Protein AF-A0A6P2EEW6-F1 (afdb_monomer_lite)

pLDDT: mean 90.77, std 8.84, range [48.44, 98.44]

Radius of gyration: 17.53 Å; chains: 1; bounding box: 43×31×54 Å

Secondary structure (DSSP, 8-state):
--HHHHHHHHHHHHHHHHHHHHHHHHHHHH--HHHHHHHHHH--EEEEEEEETTEEEEEEEE-SS--GGGGTT-S-SSS-HHHHHHHHHHHTTPPPPPSSTHHHHHHHHH-HHHHHHHHHHHHHHHHHTHHHHHHHHHHHHHHH--

Structure (mmCIF, N/CA/C/O backbone):
data_AF-A0A6P2EEW6-F1
#
_entry.id   AF-A0A6P2EEW6-F1
#
loop_
_atom_site.group_PDB
_atom_site.id
_atom_site.type_symbol
_atom_site.label_atom_id
_atom_site.label_alt_id
_atom_site.label_comp_id
_atom_site.label_asym_id
_atom_site.label_entity_id
_atom_site.label_seq_id
_atom_site.pdbx_PDB_ins_code
_atom_site.Cartn_x
_atom_site.Cartn_y
_atom_site.Cartn_z
_atom_site.occupancy
_atom_site.B_iso_or_equiv
_atom_site.auth_seq_id
_atom_site.auth_comp_id
_atom_site.auth_asym_id
_atom_site.auth_atom_id
_atom_site.pdbx_PDB_model_num
ATOM 1 N N . MET A 1 1 ? -20.510 6.697 30.911 1.00 60.53 1 MET A N 1
ATOM 2 C CA . MET A 1 1 ? -19.289 5.889 30.694 1.00 60.53 1 MET A CA 1
ATOM 3 C C . MET A 1 1 ? -18.262 6.305 31.739 1.00 60.53 1 MET A C 1
ATOM 5 O O . MET A 1 1 ? -18.143 7.503 31.959 1.00 60.53 1 MET A O 1
ATOM 9 N N . SER A 1 2 ? -17.622 5.372 32.451 1.00 80.69 2 SER A N 1
ATOM 10 C CA . SER A 1 2 ? -16.640 5.707 33.499 1.00 80.69 2 SER A CA 1
ATOM 11 C C . SER A 1 2 ? -15.273 6.078 32.902 1.00 80.69 2 SER A C 1
ATOM 13 O O . SER A 1 2 ? -14.972 5.712 31.766 1.00 80.69 2 SER A O 1
ATOM 15 N N . ASP A 1 3 ? -14.438 6.777 33.675 1.00 81.31 3 ASP A N 1
ATOM 16 C CA . ASP A 1 3 ? -13.064 7.151 33.291 1.00 81.31 3 ASP A CA 1
ATOM 17 C C . ASP A 1 3 ? -12.190 5.918 32.962 1.00 81.31 3 ASP A C 1
ATOM 19 O O . ASP A 1 3 ? -11.424 5.918 31.999 1.00 81.31 3 ASP A O 1
ATOM 23 N N . ASP A 1 4 ? -12.387 4.808 33.680 1.00 79.00 4 ASP A N 1
ATOM 24 C CA . ASP A 1 4 ? -11.688 3.540 33.422 1.00 79.00 4 ASP A CA 1
ATOM 25 C C . ASP A 1 4 ? -12.096 2.883 32.095 1.00 79.00 4 ASP A C 1
ATOM 27 O O . ASP A 1 4 ? -11.251 2.325 31.391 1.00 79.00 4 ASP A O 1
ATOM 31 N N . ALA A 1 5 ? -13.374 2.979 31.713 1.00 75.25 5 ALA A N 1
ATOM 32 C CA . ALA A 1 5 ? -13.855 2.454 30.435 1.00 75.25 5 ALA A CA 1
ATOM 33 C C . ALA A 1 5 ? -13.280 3.250 29.250 1.00 75.25 5 ALA A C 1
ATOM 35 O O . ALA A 1 5 ? -12.836 2.664 28.263 1.00 75.25 5 ALA A O 1
ATOM 36 N N . LEU A 1 6 ? -13.212 4.580 29.383 1.00 72.38 6 LEU A N 1
ATOM 37 C CA . LEU A 1 6 ? -12.581 5.472 28.405 1.00 72.38 6 LEU A CA 1
ATOM 38 C C . LEU A 1 6 ? -11.086 5.171 28.234 1.00 72.38 6 LEU A C 1
ATOM 40 O O . LEU A 1 6 ? -10.587 5.086 27.110 1.00 72.38 6 LEU A O 1
ATOM 44 N N . LYS A 1 7 ? -10.367 4.976 29.344 1.00 74.75 7 LYS A N 1
ATOM 45 C CA . LYS A 1 7 ? -8.937 4.640 29.332 1.00 74.75 7 LYS A CA 1
ATOM 46 C C . LYS A 1 7 ? -8.663 3.294 28.669 1.00 74.75 7 LYS A C 1
ATOM 48 O O . LYS A 1 7 ? -7.745 3.219 27.853 1.00 74.75 7 LYS A O 1
ATOM 53 N N . ARG A 1 8 ? -9.456 2.262 28.984 1.00 78.81 8 ARG A N 1
ATOM 54 C CA . ARG A 1 8 ? -9.329 0.930 28.372 1.00 78.81 8 ARG A CA 1
ATOM 55 C C . ARG A 1 8 ? -9.560 0.994 26.863 1.00 78.81 8 ARG A C 1
ATOM 57 O O . ARG A 1 8 ? -8.689 0.580 26.111 1.00 78.81 8 ARG A O 1
ATOM 64 N N . MET A 1 9 ? -10.644 1.631 26.425 1.00 76.81 9 MET A N 1
ATOM 65 C CA . MET A 1 9 ? -10.951 1.782 24.999 1.00 76.81 9 MET A CA 1
ATOM 66 C C . MET A 1 9 ? -9.845 2.530 24.236 1.00 76.81 9 MET A C 1
ATOM 68 O O . MET A 1 9 ? -9.459 2.131 23.139 1.00 76.81 9 MET A O 1
ATOM 72 N N . ARG A 1 10 ? -9.277 3.592 24.827 1.00 76.75 10 ARG A N 1
ATOM 73 C CA . ARG A 1 10 ? -8.144 4.315 24.229 1.00 76.75 10 ARG A CA 1
ATOM 74 C C . ARG A 1 10 ? -6.891 3.442 24.123 1.00 76.75 10 ARG A C 1
ATOM 76 O O . ARG A 1 10 ? -6.185 3.516 23.122 1.00 76.75 10 ARG A O 1
ATOM 83 N N . PHE A 1 11 ? -6.604 2.643 25.148 1.00 77.94 11 PHE A N 1
ATOM 84 C CA . PHE A 1 11 ? -5.467 1.723 25.145 1.00 77.94 11 PHE A CA 1
ATOM 85 C C . PHE A 1 11 ? -5.625 0.641 24.068 1.00 77.94 11 PHE A C 1
ATOM 87 O O . PHE A 1 11 ? -4.687 0.379 23.316 1.00 77.94 11 PHE A O 1
ATOM 94 N N . ASP A 1 12 ? -6.828 0.088 23.924 1.00 86.19 12 ASP A N 1
ATOM 95 C CA . ASP A 1 12 ? -7.140 -0.910 22.901 1.00 86.19 12 ASP A CA 1
ATOM 96 C C . ASP A 1 12 ? -7.008 -0.324 21.489 1.00 86.19 12 ASP A C 1
ATOM 98 O O . ASP A 1 12 ? -6.375 -0.935 20.627 1.00 86.19 12 ASP A O 1
ATOM 102 N N . LYS A 1 13 ? -7.484 0.911 21.272 1.00 91.31 13 LYS A N 1
ATOM 103 C CA . LYS A 1 13 ? -7.318 1.631 20.000 1.00 91.31 13 LYS A CA 1
ATOM 104 C C . LYS A 1 13 ? -5.848 1.755 19.589 1.00 91.31 13 LYS A C 1
ATOM 106 O O . LYS A 1 13 ? -5.492 1.383 18.472 1.00 91.31 13 LYS A O 1
ATOM 111 N N . VAL A 1 14 ? -4.998 2.262 20.485 1.00 91.69 14 VAL A N 1
ATOM 112 C CA . VAL A 1 14 ? -3.561 2.455 20.208 1.00 91.69 14 VAL A CA 1
ATOM 113 C C . VAL A 1 14 ? -2.882 1.114 19.917 1.00 91.69 14 VAL A C 1
ATOM 115 O O . VAL A 1 14 ? -2.072 1.012 18.996 1.00 91.69 14 VAL A O 1
ATOM 118 N N . ASN A 1 15 ? -3.253 0.058 20.644 1.00 93.69 15 ASN A N 1
ATOM 119 C CA . ASN A 1 15 ? -2.703 -1.275 20.418 1.00 93.69 15 ASN A CA 1
ATOM 120 C C . ASN A 1 15 ? -3.095 -1.855 19.054 1.00 93.69 15 ASN A C 1
ATOM 122 O O . ASN A 1 15 ? -2.236 -2.421 18.375 1.00 93.69 15 ASN A O 1
ATOM 126 N N . ILE A 1 16 ? -4.360 -1.724 18.643 1.00 95.12 16 ILE A N 1
ATOM 127 C CA . ILE A 1 16 ? -4.833 -2.205 17.336 1.00 95.12 16 ILE A CA 1
ATOM 128 C C . ILE A 1 16 ? -4.167 -1.405 16.211 1.00 95.12 16 ILE A C 1
ATOM 130 O O . ILE A 1 16 ? -3.679 -2.004 15.254 1.00 95.12 16 ILE A O 1
ATOM 134 N N . ALA A 1 17 ? -4.058 -0.080 16.346 1.00 96.75 17 ALA A N 1
ATOM 135 C CA . ALA A 1 17 ? -3.390 0.761 15.353 1.00 96.75 17 ALA A CA 1
ATOM 136 C C . ALA A 1 17 ? -1.915 0.363 15.186 1.00 96.75 17 ALA A C 1
ATOM 138 O O . ALA A 1 17 ? -1.460 0.104 14.074 1.00 96.75 17 ALA A O 1
ATOM 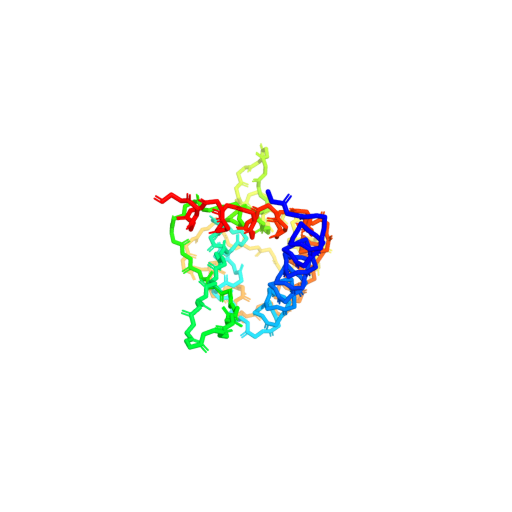139 N N . ALA A 1 18 ? -1.189 0.185 16.295 1.00 96.88 18 ALA A N 1
ATOM 140 C CA . ALA A 1 18 ? 0.196 -0.277 16.266 1.00 96.88 18 ALA A CA 1
ATOM 141 C C . ALA A 1 18 ? 0.342 -1.688 15.665 1.00 96.88 18 ALA A C 1
ATOM 143 O O . ALA A 1 18 ? 1.360 -1.998 15.047 1.00 96.88 18 ALA A O 1
ATOM 144 N N . GLN A 1 19 ? -0.652 -2.567 15.843 1.00 96.81 19 GLN A N 1
ATOM 145 C CA . GLN A 1 19 ? -0.669 -3.854 15.149 1.00 96.81 19 GLN A CA 1
ATOM 146 C C . GLN A 1 19 ? -0.847 -3.677 13.642 1.00 96.81 19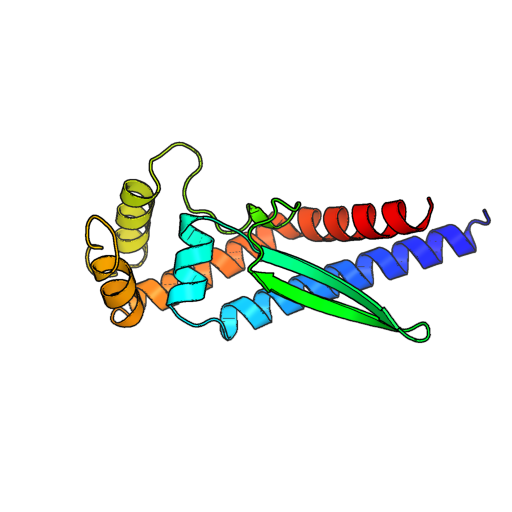 GLN A C 1
ATOM 148 O O . GLN A 1 19 ? -0.100 -4.304 12.898 1.00 96.81 19 GLN A O 1
ATOM 153 N N . LEU A 1 20 ? -1.776 -2.832 13.190 1.00 97.62 20 LEU A N 1
ATOM 154 C CA . LEU A 1 20 ? -1.999 -2.595 11.761 1.00 97.62 20 LEU A CA 1
ATOM 155 C C . LEU A 1 20 ? -0.766 -2.010 11.069 1.00 97.62 20 LEU A C 1
ATOM 157 O O . LEU A 1 20 ? -0.428 -2.482 9.988 1.00 97.62 20 LEU A O 1
ATOM 161 N N . VAL A 1 21 ? -0.049 -1.084 11.714 1.00 98.06 21 VAL A N 1
ATOM 162 C CA . VAL A 1 21 ? 1.244 -0.573 11.216 1.00 98.06 21 VAL A CA 1
ATOM 163 C C . VAL A 1 21 ? 2.224 -1.730 10.994 1.00 98.06 21 VAL A C 1
ATOM 165 O O . VAL A 1 21 ? 2.727 -1.920 9.890 1.00 98.06 21 VAL A O 1
ATOM 168 N N . ARG A 1 22 ? 2.400 -2.607 11.996 1.00 98.00 22 ARG A N 1
ATOM 169 C CA . ARG A 1 22 ? 3.261 -3.796 11.852 1.00 98.00 22 ARG A CA 1
ATOM 170 C C . ARG A 1 22 ? 2.789 -4.740 10.746 1.00 98.00 22 ARG A C 1
ATOM 172 O O . ARG A 1 22 ? 3.617 -5.322 10.050 1.00 98.00 22 ARG A O 1
ATOM 179 N N . ARG A 1 23 ? 1.473 -4.911 10.574 1.00 97.75 23 ARG A N 1
ATOM 180 C CA . ARG A 1 23 ? 0.919 -5.727 9.483 1.00 97.75 23 ARG A CA 1
ATOM 181 C C . ARG A 1 23 ? 1.179 -5.103 8.117 1.00 97.75 23 ARG A C 1
ATOM 183 O O . ARG A 1 23 ? 1.428 -5.855 7.180 1.00 97.75 23 ARG A O 1
ATOM 190 N N . ALA A 1 24 ? 1.160 -3.777 8.004 1.00 97.94 24 ALA A N 1
ATOM 191 C CA . ALA A 1 24 ? 1.506 -3.078 6.772 1.00 97.94 24 ALA A CA 1
ATOM 192 C C . ALA A 1 24 ? 2.983 -3.289 6.430 1.00 97.94 24 ALA A C 1
ATOM 194 O O . ALA A 1 24 ? 3.284 -3.717 5.320 1.00 97.94 24 ALA A O 1
ATOM 195 N N . ASP A 1 25 ? 3.890 -3.142 7.397 1.00 98.06 25 ASP A N 1
ATOM 196 C CA . ASP A 1 25 ? 5.314 -3.429 7.188 1.00 98.06 25 ASP A CA 1
ATOM 197 C C . ASP A 1 25 ? 5.578 -4.889 6.801 1.00 98.06 25 ASP A C 1
ATOM 199 O O . ASP A 1 25 ? 6.391 -5.190 5.922 1.00 98.06 25 ASP A O 1
ATOM 203 N N . GLU A 1 26 ? 4.904 -5.833 7.459 1.00 98.00 26 GLU A N 1
ATOM 204 C CA . GLU A 1 26 ? 4.993 -7.253 7.117 1.00 98.00 26 GLU A CA 1
ATOM 205 C C . GLU A 1 26 ? 4.472 -7.538 5.708 1.00 98.00 26 GLU A C 1
ATOM 207 O O . GLU A 1 26 ? 5.096 -8.315 4.979 1.00 98.00 26 GLU A O 1
ATOM 212 N N . TRP A 1 27 ? 3.362 -6.904 5.326 1.00 97.81 27 TRP A N 1
ATOM 213 C CA . TRP A 1 27 ? 2.809 -6.985 3.981 1.00 97.81 27 TRP A CA 1
ATOM 214 C C . TRP A 1 27 ? 3.809 -6.434 2.962 1.00 97.81 27 TRP A C 1
ATOM 216 O O . TRP A 1 27 ? 4.174 -7.156 2.039 1.00 97.81 27 TRP A O 1
ATOM 226 N N . ILE A 1 28 ? 4.360 -5.234 3.182 1.00 98.31 28 ILE A N 1
ATOM 227 C CA . ILE A 1 28 ? 5.352 -4.608 2.293 1.00 98.31 28 ILE A CA 1
ATOM 228 C C . ILE A 1 28 ? 6.583 -5.492 2.143 1.00 98.31 28 ILE A C 1
ATOM 230 O O . ILE A 1 28 ? 7.137 -5.569 1.054 1.00 98.31 28 ILE A O 1
ATOM 234 N N . ARG A 1 29 ? 7.019 -6.203 3.188 1.00 97.75 29 ARG A N 1
ATOM 235 C CA . ARG A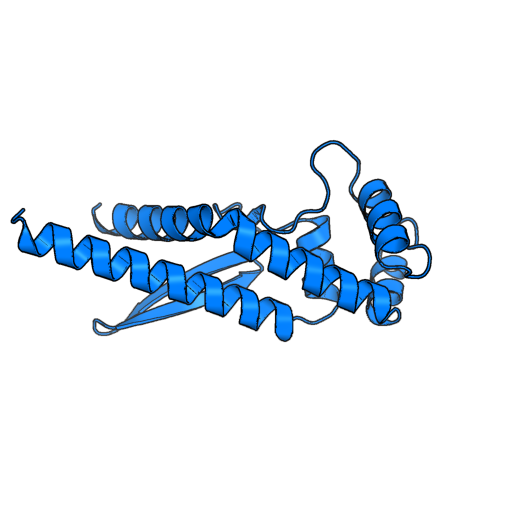 1 29 ? 8.173 -7.112 3.106 1.00 97.75 29 ARG A CA 1
ATOM 236 C C . ARG A 1 29 ? 7.901 -8.355 2.257 1.00 97.75 29 ARG A C 1
ATOM 238 O O . ARG A 1 29 ? 8.825 -8.876 1.639 1.00 97.75 29 ARG A O 1
ATOM 245 N N . ARG A 1 30 ? 6.662 -8.852 2.267 1.00 97.38 30 ARG A N 1
ATOM 246 C CA . ARG A 1 30 ? 6.265 -10.130 1.650 1.00 97.38 30 ARG A CA 1
ATOM 247 C C . ARG A 1 30 ? 5.536 -9.979 0.320 1.00 97.38 30 ARG A C 1
ATOM 249 O O . ARG A 1 30 ? 5.382 -10.973 -0.374 1.00 97.38 30 ARG A O 1
ATOM 256 N N . ALA A 1 31 ? 5.077 -8.777 -0.016 1.00 97.50 31 ALA A N 1
ATOM 257 C CA . ALA A 1 31 ? 4.300 -8.526 -1.217 1.00 97.50 31 ALA A CA 1
ATOM 258 C C . ALA A 1 31 ? 5.090 -8.895 -2.476 1.00 97.50 31 ALA A C 1
ATOM 260 O O . ALA A 1 31 ? 6.279 -8.566 -2.597 1.00 97.50 31 ALA A O 1
ATOM 261 N N . GLU A 1 32 ? 4.400 -9.544 -3.407 1.00 97.12 32 GLU A N 1
ATOM 262 C CA . GLU A 1 32 ? 4.905 -9.824 -4.745 1.00 97.12 32 GLU A CA 1
ATOM 263 C C . GLU A 1 32 ? 5.078 -8.517 -5.546 1.00 97.12 32 GLU A C 1
ATOM 265 O O . GLU A 1 32 ? 4.469 -7.490 -5.212 1.00 97.12 32 GLU A O 1
ATOM 270 N N . PRO A 1 33 ? 5.929 -8.503 -6.588 1.00 97.25 33 PRO A N 1
ATOM 271 C CA . PRO A 1 33 ? 6.224 -7.282 -7.334 1.00 97.25 33 PRO A CA 1
ATOM 272 C C . PRO A 1 33 ? 4.986 -6.610 -7.950 1.00 97.25 33 PRO A C 1
ATOM 274 O O . PRO A 1 33 ? 4.886 -5.385 -7.949 1.00 97.25 33 PRO A O 1
ATOM 277 N N . ASP A 1 34 ? 4.027 -7.388 -8.447 1.00 95.25 34 ASP A N 1
ATOM 278 C CA . ASP A 1 34 ? 2.775 -6.877 -9.011 1.00 95.25 34 ASP A CA 1
ATOM 279 C C . ASP A 1 34 ? 1.915 -6.170 -7.952 1.00 95.25 34 ASP A C 1
ATOM 281 O O . ASP A 1 34 ? 1.375 -5.094 -8.209 1.00 95.25 34 ASP A O 1
ATOM 285 N N . ALA A 1 35 ? 1.850 -6.721 -6.739 1.00 96.31 35 ALA A N 1
ATOM 286 C CA . ALA A 1 35 ? 1.124 -6.136 -5.620 1.00 96.31 35 ALA A CA 1
ATOM 287 C C . ALA A 1 35 ? 1.744 -4.807 -5.156 1.00 96.31 35 ALA A C 1
ATOM 289 O O . ALA A 1 35 ? 1.020 -3.834 -4.940 1.00 96.31 35 ALA A O 1
ATOM 290 N N . LEU A 1 36 ? 3.076 -4.734 -5.056 1.00 97.00 36 LEU A N 1
ATOM 291 C CA . LEU A 1 36 ? 3.785 -3.484 -4.752 1.00 97.00 36 LEU A CA 1
ATOM 292 C C . LEU A 1 36 ? 3.515 -2.411 -5.811 1.00 97.00 36 LEU A C 1
ATOM 294 O O . LEU A 1 36 ? 3.159 -1.279 -5.482 1.00 97.00 36 LEU A O 1
ATOM 298 N N . LEU A 1 37 ? 3.664 -2.778 -7.087 1.00 95.38 37 LEU A N 1
ATOM 299 C CA . LEU A 1 37 ? 3.434 -1.864 -8.198 1.00 95.38 37 LEU A CA 1
ATOM 300 C C . LEU A 1 37 ? 1.973 -1.399 -8.232 1.00 95.38 37 LEU A C 1
ATOM 302 O O . LEU A 1 37 ? 1.715 -0.219 -8.457 1.00 95.38 37 LEU A O 1
ATOM 306 N N . ARG A 1 38 ? 1.011 -2.289 -7.957 1.00 93.75 38 ARG A N 1
ATOM 307 C CA . ARG A 1 38 ? -0.409 -1.931 -7.854 1.00 93.75 38 ARG A CA 1
ATOM 308 C C . ARG A 1 38 ? -0.648 -0.866 -6.788 1.00 93.75 38 ARG A C 1
ATOM 310 O O . ARG A 1 38 ? -1.314 0.118 -7.096 1.00 93.75 38 ARG A O 1
ATOM 317 N N . VAL A 1 39 ? -0.099 -1.027 -5.583 1.00 94.88 39 VAL A N 1
ATOM 318 C CA . VAL A 1 39 ? -0.246 -0.021 -4.514 1.00 94.88 39 VAL A CA 1
ATOM 319 C C . VAL A 1 39 ? 0.325 1.320 -4.955 1.00 94.88 39 VAL A C 1
ATOM 321 O O . VAL A 1 39 ? -0.345 2.340 -4.831 1.00 94.88 39 VAL A O 1
ATOM 324 N N . MET A 1 40 ? 1.504 1.324 -5.574 1.00 94.12 40 MET A N 1
ATOM 325 C CA . MET A 1 40 ? 2.094 2.567 -6.064 1.00 94.12 40 MET A CA 1
ATOM 326 C C . MET A 1 40 ? 1.241 3.275 -7.115 1.00 94.12 40 MET A C 1
ATOM 328 O O . MET A 1 40 ? 1.112 4.499 -7.099 1.00 94.12 40 MET A O 1
ATOM 332 N N . MET A 1 41 ? 0.649 2.509 -8.030 1.00 91.56 41 MET A N 1
ATOM 333 C CA . MET A 1 41 ? -0.059 3.064 -9.182 1.00 91.56 41 MET A CA 1
ATOM 334 C C . MET A 1 41 ? -1.538 3.339 -8.922 1.00 91.56 41 MET A C 1
ATOM 336 O O . MET A 1 41 ? -2.112 4.191 -9.593 1.00 91.56 41 MET A O 1
ATOM 340 N N . ALA A 1 42 ? -2.168 2.646 -7.981 1.00 89.94 42 ALA A N 1
ATOM 341 C CA . ALA A 1 42 ? -3.613 2.719 -7.766 1.00 89.94 42 ALA A CA 1
ATOM 342 C C . ALA A 1 42 ? -4.023 2.755 -6.287 1.00 89.94 42 ALA A C 1
ATOM 344 O O . ALA A 1 42 ? -5.201 2.963 -5.998 1.00 89.94 42 ALA A O 1
ATOM 345 N N . GLY A 1 43 ? -3.082 2.559 -5.364 1.00 91.38 43 GLY A N 1
ATOM 346 C CA . GLY A 1 43 ? -3.369 2.416 -3.946 1.00 91.38 43 GLY A CA 1
ATOM 347 C C . GLY A 1 43 ? -4.072 1.097 -3.632 1.00 91.38 43 GLY A C 1
ATOM 348 O O . GLY A 1 43 ? -3.879 0.079 -4.304 1.00 91.38 43 GLY A O 1
ATOM 349 N N . GLY A 1 44 ? -4.915 1.126 -2.603 1.00 92.25 44 GLY A N 1
ATOM 350 C CA . GLY A 1 44 ? -5.796 0.011 -2.244 1.00 92.25 44 GLY A CA 1
ATOM 351 C C . GLY A 1 44 ? -5.352 -0.812 -1.039 1.00 92.25 44 GLY A C 1
ATOM 352 O O . GLY A 1 44 ? -5.921 -1.875 -0.808 1.00 92.25 44 GLY A O 1
ATOM 353 N N . LEU A 1 45 ? -4.381 -0.342 -0.247 1.00 94.88 45 LEU A N 1
ATOM 354 C CA . LEU A 1 45 ? -4.146 -0.926 1.075 1.00 94.88 45 LEU A CA 1
ATOM 355 C C . LEU A 1 45 ? -5.411 -0.783 1.930 1.00 94.88 45 LEU A C 1
ATOM 357 O O . LEU A 1 45 ? -5.979 0.304 2.052 1.00 94.88 45 LEU A O 1
ATOM 361 N N . SER A 1 46 ? -5.849 -1.886 2.526 1.00 94.75 46 SER A N 1
ATOM 362 C CA . SER A 1 46 ? -7.038 -1.938 3.371 1.00 94.75 46 SER A CA 1
ATOM 363 C C . SER A 1 46 ? -6.744 -2.674 4.668 1.00 94.75 46 SER A C 1
ATOM 365 O O . SER A 1 46 ? -6.097 -3.723 4.667 1.00 94.75 46 SER A O 1
ATOM 367 N N . ALA A 1 47 ? -7.241 -2.132 5.779 1.00 94.50 47 ALA A N 1
ATOM 368 C CA . ALA A 1 47 ? -7.193 -2.810 7.064 1.00 94.50 47 ALA A CA 1
ATOM 369 C C . ALA A 1 47 ? -8.228 -3.931 7.115 1.00 94.50 47 ALA A C 1
ATOM 371 O O . ALA A 1 47 ? -9.379 -3.757 6.720 1.00 94.50 47 ALA A O 1
ATOM 372 N N . VAL A 1 48 ? -7.819 -5.057 7.686 1.00 93.19 48 VAL A N 1
ATOM 373 C CA . VAL A 1 48 ? -8.712 -6.132 8.110 1.00 93.19 48 VAL A CA 1
ATOM 374 C C . VAL A 1 48 ? -8.695 -6.142 9.631 1.00 93.19 48 VAL A C 1
ATOM 376 O O . VAL A 1 48 ? -7.648 -6.389 10.230 1.00 93.19 48 VAL A O 1
ATOM 379 N N . ILE A 1 49 ? -9.836 -5.851 10.256 1.00 92.88 49 ILE A N 1
ATOM 380 C CA . ILE A 1 49 ? -10.007 -5.886 11.713 1.00 92.88 49 ILE A CA 1
ATOM 381 C C . ILE A 1 49 ? -11.197 -6.793 12.017 1.00 92.88 49 ILE A C 1
ATOM 383 O O . ILE A 1 49 ? -12.343 -6.444 11.737 1.00 92.88 49 ILE A O 1
ATOM 387 N N . LEU A 1 50 ? -10.915 -7.972 12.567 1.00 90.25 50 LEU A N 1
ATOM 388 C CA . LEU A 1 50 ? -11.915 -8.984 12.904 1.00 90.25 50 LEU A CA 1
ATOM 389 C C . LEU A 1 50 ? -11.938 -9.184 14.413 1.00 90.25 50 LEU A C 1
ATOM 391 O O . LEU A 1 50 ? -10.881 -9.307 15.025 1.00 90.25 50 LEU A O 1
ATOM 395 N N . GLU A 1 51 ? -13.126 -9.241 15.007 1.00 88.12 51 GLU A N 1
ATOM 396 C CA . GLU A 1 51 ? -13.295 -9.685 16.389 1.00 88.12 51 GLU A CA 1
ATOM 397 C C . GLU A 1 51 ? -13.984 -11.044 16.407 1.00 88.12 51 GLU A C 1
ATOM 399 O O . GLU A 1 51 ? -15.102 -11.186 15.918 1.00 88.12 51 GLU A O 1
ATOM 404 N N . GLU A 1 52 ? -13.304 -12.033 16.976 1.00 85.12 52 GLU A N 1
ATOM 405 C CA . GLU A 1 52 ? -13.781 -13.408 17.116 1.00 85.12 52 GLU A CA 1
ATOM 406 C C . GLU A 1 52 ? -13.537 -13.835 18.568 1.00 85.12 52 GLU A C 1
ATOM 408 O O . GLU A 1 52 ? -12.423 -13.701 19.073 1.00 85.12 52 GLU A O 1
ATOM 413 N N . ASP A 1 53 ? -14.579 -14.295 19.266 1.00 82.50 53 ASP A N 1
ATOM 414 C CA . ASP A 1 53 ? -14.502 -14.785 20.653 1.00 82.50 53 ASP A CA 1
ATOM 415 C C . ASP A 1 53 ? -13.820 -13.820 21.649 1.00 82.50 53 ASP A C 1
ATOM 417 O O . ASP A 1 53 ? -13.115 -14.231 22.570 1.00 82.50 53 ASP A O 1
ATOM 421 N N . GLY A 1 54 ? -14.016 -12.508 21.470 1.00 80.62 54 GLY A N 1
ATOM 422 C CA . GLY A 1 54 ? -13.403 -11.474 22.315 1.00 80.62 54 GLY A CA 1
ATOM 423 C C . GLY A 1 54 ? -11.926 -11.197 22.010 1.00 80.62 54 GLY A C 1
ATOM 424 O O . GLY A 1 54 ? -11.269 -10.463 22.751 1.00 80.62 54 GLY A O 1
ATOM 425 N N . HIS A 1 55 ? -11.397 -11.749 20.916 1.00 84.12 55 HIS A N 1
ATOM 426 C CA . HIS A 1 55 ? -10.053 -11.489 20.421 1.00 84.12 55 HIS A CA 1
ATOM 427 C C . HIS A 1 55 ? -10.092 -10.685 19.122 1.00 84.12 55 HIS A C 1
ATOM 429 O O . HIS A 1 55 ? -10.802 -11.032 18.182 1.00 84.12 55 HIS A O 1
ATOM 435 N N . VAL A 1 56 ? -9.268 -9.636 19.044 1.00 89.56 56 VAL A N 1
ATOM 436 C CA . VAL A 1 56 ? -9.118 -8.827 17.828 1.00 89.56 56 VAL A CA 1
ATOM 437 C C . VAL A 1 56 ? -7.953 -9.348 16.990 1.00 89.56 56 VAL A C 1
ATOM 439 O O . VAL A 1 56 ? -6.819 -9.452 17.465 1.00 89.56 56 VAL A O 1
ATOM 442 N N . ARG A 1 57 ? -8.225 -9.643 15.719 1.00 91.81 57 ARG A N 1
ATOM 443 C CA . ARG A 1 57 ? -7.247 -10.018 14.697 1.00 91.81 57 ARG A CA 1
ATOM 444 C C . ARG A 1 57 ? -7.103 -8.888 13.688 1.00 91.81 57 ARG A C 1
ATOM 446 O O . ARG A 1 57 ? -8.088 -8.311 13.240 1.00 91.81 57 ARG A O 1
ATOM 453 N N . THR A 1 58 ? -5.858 -8.608 13.322 1.00 95.38 58 THR A N 1
ATOM 454 C CA . THR A 1 58 ? -5.482 -7.523 12.412 1.00 95.38 58 THR A CA 1
ATOM 455 C C . THR A 1 58 ? -4.758 -8.059 11.182 1.00 95.38 58 THR A C 1
ATOM 457 O O . THR A 1 58 ? -3.972 -9.008 11.276 1.00 95.38 58 THR A O 1
ATOM 460 N N . GLY A 1 5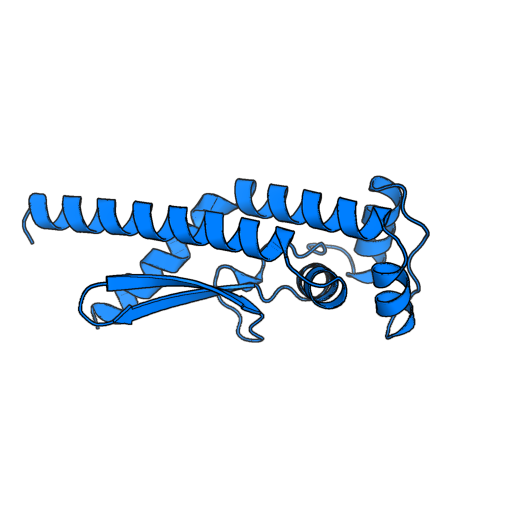9 ? -4.996 -7.431 10.035 1.00 94.75 59 GLY A N 1
ATOM 461 C CA . GLY A 1 59 ? -4.355 -7.747 8.764 1.00 94.75 59 GLY A CA 1
ATOM 462 C C . GLY A 1 59 ? -4.356 -6.559 7.807 1.00 94.75 59 GLY A C 1
ATOM 463 O O . GLY A 1 59 ? -5.011 -5.549 8.063 1.00 94.75 59 GLY A O 1
ATOM 464 N N . ILE A 1 60 ? -3.611 -6.706 6.713 1.00 95.69 60 ILE A N 1
ATOM 465 C CA . ILE A 1 60 ? -3.601 -5.784 5.577 1.00 95.69 60 ILE A CA 1
ATOM 466 C C . ILE A 1 60 ? -3.830 -6.598 4.310 1.00 95.69 60 ILE A C 1
ATOM 468 O O . ILE A 1 60 ? -3.176 -7.622 4.097 1.00 95.69 60 ILE A O 1
ATOM 472 N N . GLU A 1 61 ? -4.755 -6.133 3.482 1.00 93.75 61 GLU A N 1
ATOM 473 C CA . GLU A 1 61 ? -5.065 -6.714 2.180 1.00 93.75 61 GLU A CA 1
ATOM 474 C C . GLU A 1 61 ? -5.128 -5.634 1.099 1.00 93.75 61 GLU A C 1
ATOM 476 O O . GLU A 1 61 ? -5.125 -4.436 1.396 1.00 93.75 61 GLU A O 1
ATOM 481 N N . LEU A 1 62 ? -5.192 -6.068 -0.161 1.00 93.25 62 LEU A N 1
ATOM 482 C CA . LEU A 1 62 ? -5.511 -5.181 -1.272 1.00 93.25 62 LEU A CA 1
ATOM 483 C C . LEU A 1 62 ? -7.007 -5.236 -1.550 1.00 93.25 62 LEU A C 1
ATOM 485 O O . LEU A 1 62 ? -7.536 -6.294 -1.886 1.00 93.25 62 LEU A O 1
ATOM 489 N N . ASN A 1 63 ? -7.664 -4.088 -1.453 1.00 85.62 63 ASN A N 1
ATOM 490 C CA . ASN A 1 63 ? -9.077 -3.933 -1.756 1.00 85.62 63 ASN A CA 1
ATOM 491 C C . ASN A 1 63 ? -9.273 -2.785 -2.757 1.00 85.62 63 ASN A C 1
ATOM 493 O O . ASN A 1 63 ? -8.547 -1.793 -2.754 1.00 85.62 63 ASN A O 1
ATOM 497 N N . GLU A 1 64 ? -10.260 -2.929 -3.638 1.00 71.94 64 GLU A N 1
ATOM 498 C CA . GLU A 1 64 ? -10.648 -1.894 -4.605 1.00 71.94 64 GLU A CA 1
ATOM 499 C C . GLU A 1 64 ? -11.519 -0.800 -3.968 1.00 71.94 64 GLU A C 1
ATOM 501 O O . GLU A 1 64 ? -11.701 0.274 -4.546 1.00 71.94 64 GLU A O 1
ATOM 506 N N . CYS A 1 65 ? -12.030 -1.043 -2.757 1.00 66.81 65 CYS A N 1
ATOM 507 C CA . CYS A 1 65 ? -12.787 -0.066 -1.988 1.00 66.81 65 CYS A CA 1
ATOM 508 C C . CYS A 1 65 ? -11.875 1.010 -1.376 1.00 66.81 65 CYS A C 1
ATOM 510 O O . CYS A 1 65 ? -10.841 0.725 -0.771 1.00 66.81 65 CYS A O 1
ATOM 512 N N . ARG A 1 66 ? -12.298 2.275 -1.487 1.00 69.81 66 ARG A N 1
ATOM 513 C CA . ARG A 1 66 ? -11.569 3.440 -0.965 1.00 69.81 66 ARG A CA 1
ATOM 514 C C . ARG A 1 66 ? -11.767 3.589 0.547 1.00 69.81 66 ARG A C 1
ATOM 516 O O . ARG A 1 66 ? -12.646 4.326 0.978 1.00 69.81 66 ARG A O 1
ATOM 523 N N . GLY A 1 67 ? -10.959 2.887 1.340 1.00 83.12 67 GLY A N 1
ATOM 524 C CA . GLY A 1 67 ? -10.827 3.116 2.787 1.00 83.12 67 GLY A CA 1
ATOM 525 C C . GLY A 1 67 ? -9.759 4.164 3.128 1.00 83.12 67 GLY A C 1
ATOM 526 O O . GLY A 1 67 ? -8.997 4.576 2.252 1.00 83.12 67 GLY A O 1
ATOM 527 N N . ILE A 1 68 ? -9.651 4.562 4.402 1.00 91.56 68 ILE A N 1
ATOM 528 C CA . ILE A 1 68 ? -8.649 5.543 4.877 1.00 91.56 68 ILE A CA 1
ATOM 529 C C . ILE A 1 68 ? -7.219 5.189 4.431 1.00 91.56 68 ILE A C 1
ATOM 531 O O . ILE A 1 68 ? -6.479 6.063 3.985 1.00 91.56 68 ILE A O 1
ATOM 535 N N . LEU A 1 69 ? -6.842 3.909 4.499 1.00 94.12 69 LEU A N 1
ATOM 536 C CA . LEU A 1 69 ? -5.491 3.455 4.146 1.00 94.12 69 LEU A CA 1
ATOM 537 C C . LEU A 1 69 ? -5.258 3.336 2.633 1.00 94.12 69 LEU A C 1
ATOM 539 O O . LEU A 1 69 ? -4.116 3.204 2.204 1.00 94.12 69 LEU A O 1
ATOM 543 N N . SER A 1 70 ? -6.308 3.429 1.809 1.00 92.19 70 SER A N 1
ATOM 544 C CA . SER A 1 70 ? -6.217 3.152 0.368 1.00 92.19 70 SER A CA 1
ATOM 545 C C . SER A 1 70 ? -5.297 4.107 -0.386 1.00 92.19 70 SER A C 1
ATOM 547 O O . SER A 1 70 ? -4.862 3.774 -1.483 1.00 92.19 70 SER A O 1
ATOM 549 N N . ARG A 1 71 ? -5.002 5.277 0.190 1.00 88.12 71 ARG A N 1
ATOM 550 C CA . ARG A 1 71 ? -4.148 6.302 -0.418 1.00 88.12 71 ARG A CA 1
ATOM 551 C C . ARG A 1 71 ? -2.670 6.177 -0.059 1.00 88.12 71 ARG A C 1
ATOM 553 O O . ARG A 1 71 ? -1.856 6.829 -0.704 1.00 88.12 71 ARG A O 1
ATOM 560 N N . ILE A 1 72 ? -2.340 5.375 0.953 1.00 92.94 72 ILE A N 1
ATOM 561 C CA . ILE A 1 72 ? -0.959 5.187 1.401 1.00 92.94 72 ILE A CA 1
ATOM 562 C C . ILE A 1 72 ? -0.159 4.545 0.274 1.00 92.94 72 ILE A C 1
ATOM 564 O O . ILE A 1 72 ? -0.590 3.544 -0.310 1.00 92.94 72 ILE A O 1
ATOM 568 N N . GLY A 1 73 ? 1.012 5.112 -0.011 1.00 90.75 73 GLY A N 1
ATOM 569 C CA . GLY A 1 73 ? 1.930 4.543 -0.981 1.00 90.75 73 GLY A CA 1
ATOM 570 C C . GLY A 1 73 ? 1.613 4.870 -2.431 1.00 90.75 73 GLY A C 1
ATOM 571 O O . GLY A 1 73 ? 2.252 4.301 -3.307 1.00 90.75 73 GLY A O 1
ATOM 572 N N . MET A 1 74 ? 0.661 5.758 -2.722 1.00 92.56 74 MET A N 1
ATOM 573 C CA . MET A 1 74 ? 0.417 6.213 -4.092 1.00 92.56 74 MET A CA 1
ATOM 574 C C . MET A 1 74 ? 1.461 7.260 -4.499 1.00 92.56 74 MET A C 1
ATOM 576 O O . MET A 1 74 ? 1.586 8.299 -3.862 1.00 92.56 74 MET A O 1
ATOM 580 N N . ILE A 1 75 ? 2.176 7.035 -5.604 1.00 86.44 75 ILE A N 1
ATOM 581 C CA . ILE A 1 75 ? 3.268 7.933 -6.047 1.00 86.44 75 ILE A CA 1
ATOM 582 C C . ILE A 1 75 ? 2.803 9.192 -6.789 1.00 86.44 75 ILE A C 1
ATOM 584 O O . ILE A 1 75 ? 3.619 9.975 -7.283 1.00 86.44 75 ILE A O 1
ATOM 588 N N . TRP A 1 76 ? 1.498 9.374 -6.950 1.00 79.25 76 TRP A N 1
ATOM 589 C CA . TRP A 1 76 ? 0.934 10.462 -7.731 1.00 79.25 76 TRP A CA 1
ATOM 590 C C . TRP A 1 76 ? -0.041 11.279 -6.891 1.00 79.25 76 TRP A C 1
ATOM 592 O O . TRP A 1 76 ? -1.103 10.807 -6.492 1.00 79.25 76 TRP A O 1
ATOM 602 N N . ALA A 1 77 ? 0.341 12.527 -6.632 1.00 68.88 77 ALA A N 1
ATOM 603 C CA . ALA A 1 77 ? -0.539 13.545 -6.068 1.00 68.88 77 ALA A CA 1
ATOM 604 C C . ALA A 1 77 ? -0.953 14.544 -7.159 1.00 68.88 77 ALA A C 1
ATOM 606 O O . ALA A 1 77 ? -2.143 14.705 -7.418 1.00 68.88 77 ALA A O 1
ATOM 607 N N . ASP A 1 78 ? 0.035 15.115 -7.858 1.00 76.75 78 ASP A N 1
ATOM 608 C CA . ASP A 1 78 ? -0.170 16.206 -8.825 1.00 76.75 78 ASP A CA 1
ATOM 609 C C . ASP A 1 78 ? 0.282 15.868 -10.258 1.00 76.75 78 ASP A C 1
ATOM 611 O O . ASP A 1 78 ? 0.036 16.636 -11.187 1.00 76.75 78 ASP A O 1
ATOM 615 N N . LEU A 1 79 ? 0.943 14.721 -10.449 1.00 83.00 79 LEU A N 1
ATOM 616 C CA . LEU A 1 79 ? 1.448 14.252 -11.742 1.00 83.00 79 LEU A CA 1
ATOM 617 C C . LEU A 1 79 ? 0.760 12.950 -12.165 1.00 83.00 79 LEU A C 1
ATOM 619 O O . LEU A 1 79 ? 0.325 12.185 -11.303 1.00 83.00 79 LEU A O 1
ATOM 623 N N . PRO A 1 80 ? 0.685 12.645 -13.472 1.00 86.50 80 PRO A N 1
ATOM 624 C CA . PRO A 1 80 ? 0.276 11.326 -13.934 1.00 86.50 80 PRO A CA 1
ATOM 625 C C . PRO A 1 80 ? 1.166 10.228 -13.342 1.00 86.50 80 PRO A C 1
ATOM 627 O O . PRO A 1 80 ? 2.387 10.372 -13.268 1.00 86.50 80 PRO A O 1
ATOM 630 N N . ALA A 1 81 ? 0.564 9.093 -12.980 1.00 85.12 81 ALA A N 1
ATOM 631 C CA . ALA A 1 81 ? 1.260 7.984 -12.326 1.00 85.12 81 ALA A CA 1
ATOM 632 C C . ALA A 1 81 ? 2.506 7.504 -13.098 1.00 85.12 81 ALA A C 1
ATOM 634 O O . ALA A 1 81 ? 3.509 7.120 -12.499 1.00 85.12 81 ALA A O 1
ATOM 635 N N . ASP A 1 82 ? 2.461 7.555 -14.427 1.00 86.50 82 ASP A N 1
ATOM 636 C CA . ASP A 1 82 ? 3.538 7.097 -15.307 1.00 86.50 82 ASP A CA 1
ATOM 637 C C . ASP A 1 82 ? 4.754 8.043 -15.280 1.00 86.50 82 ASP A C 1
ATOM 639 O O . ASP A 1 82 ? 5.909 7.600 -15.320 1.00 86.50 82 ASP A O 1
ATOM 643 N N . GLU A 1 83 ? 4.497 9.347 -15.155 1.00 89.06 83 GLU A N 1
ATOM 644 C CA . GLU A 1 83 ? 5.533 10.368 -14.990 1.00 89.06 83 GLU A CA 1
ATOM 645 C C . GLU A 1 83 ? 6.170 10.254 -13.604 1.00 89.06 83 GLU A C 1
ATOM 647 O O . GLU A 1 83 ? 7.397 10.185 -13.496 1.00 89.06 83 GLU A O 1
ATOM 652 N N . SER A 1 84 ? 5.346 10.115 -12.559 1.00 91.69 84 SER A N 1
ATOM 653 C CA . SER A 1 84 ? 5.825 9.837 -11.203 1.00 91.69 84 SER A CA 1
ATOM 654 C C . SER A 1 84 ? 6.709 8.592 -11.167 1.00 91.69 84 SER A C 1
ATOM 656 O O . SER A 1 84 ? 7.821 8.644 -10.644 1.00 91.69 84 SER A O 1
ATOM 658 N N . LEU A 1 85 ? 6.275 7.480 -11.768 1.00 93.25 85 LEU A N 1
ATOM 659 C CA . LEU A 1 85 ? 7.038 6.230 -11.747 1.00 93.25 85 LEU A CA 1
ATOM 660 C C . LEU A 1 85 ? 8.417 6.388 -12.393 1.00 93.25 85 LEU A C 1
ATOM 662 O O . LEU A 1 85 ? 9.392 5.822 -11.902 1.00 93.25 85 LEU A O 1
ATOM 666 N N . SER A 1 86 ? 8.513 7.180 -13.460 1.00 93.19 86 SER A N 1
ATOM 667 C CA . SER A 1 86 ? 9.785 7.469 -14.129 1.00 93.19 86 SER A CA 1
ATOM 668 C C . SER A 1 86 ? 10.737 8.267 -13.230 1.00 93.19 86 SER A C 1
ATOM 670 O O . SER A 1 86 ? 11.930 7.962 -13.173 1.00 93.19 86 SER A O 1
ATOM 672 N N . ILE A 1 87 ? 10.213 9.244 -12.482 1.00 93.75 87 ILE A N 1
ATOM 673 C CA . ILE A 1 87 ? 10.983 10.025 -11.500 1.00 93.75 87 ILE A CA 1
ATOM 674 C C . ILE A 1 87 ? 11.465 9.120 -10.361 1.00 93.75 87 ILE A C 1
ATOM 676 O O . ILE A 1 87 ? 12.654 9.111 -10.040 1.00 93.75 87 ILE A O 1
ATOM 680 N N . PHE A 1 88 ? 10.573 8.315 -9.783 1.00 94.56 88 PHE A N 1
ATOM 681 C CA . PHE A 1 88 ? 10.921 7.384 -8.709 1.00 94.56 88 PHE A CA 1
ATOM 682 C C . PHE A 1 88 ? 11.952 6.342 -9.162 1.00 94.56 88 PHE A C 1
ATOM 684 O O . PHE A 1 88 ? 12.936 6.113 -8.461 1.00 94.56 88 PHE A O 1
ATOM 691 N N . ALA A 1 89 ? 11.797 5.770 -10.361 1.00 95.75 89 ALA A N 1
ATOM 692 C CA . ALA A 1 89 ? 12.766 4.832 -10.926 1.00 95.75 89 ALA A CA 1
ATOM 693 C C . ALA A 1 89 ? 14.168 5.455 -11.035 1.00 95.75 89 ALA A C 1
ATOM 695 O O . ALA A 1 89 ? 15.151 4.820 -10.647 1.00 95.75 89 ALA A O 1
ATOM 696 N N . LEU A 1 90 ? 14.259 6.714 -11.481 1.00 96.75 90 LEU A N 1
ATOM 697 C CA . LEU A 1 90 ? 15.521 7.450 -11.528 1.00 96.75 90 LEU A CA 1
ATOM 698 C C . LEU A 1 90 ? 16.121 7.647 -10.126 1.00 96.75 90 LEU A C 1
ATOM 700 O O . LEU A 1 90 ? 17.300 7.353 -9.926 1.00 96.75 90 LEU A O 1
ATOM 704 N N . VAL A 1 91 ? 15.319 8.091 -9.151 1.00 96.06 91 VAL A N 1
ATOM 705 C CA . VAL A 1 91 ? 15.751 8.297 -7.752 1.00 96.06 91 VAL A CA 1
ATOM 706 C C . VAL A 1 91 ? 16.265 7.000 -7.123 1.00 96.06 91 VAL A C 1
ATOM 708 O O . VAL A 1 91 ? 17.224 7.006 -6.354 1.00 96.06 91 VAL A O 1
ATOM 711 N N . TRP A 1 92 ? 15.662 5.865 -7.467 1.00 97.00 92 TRP A N 1
ATOM 712 C CA . TRP A 1 92 ? 16.073 4.549 -6.978 1.00 97.00 92 TRP A CA 1
ATOM 713 C C . TRP A 1 92 ? 17.247 3.940 -7.749 1.00 97.00 92 TRP A C 1
ATOM 715 O O . TRP A 1 92 ? 17.754 2.884 -7.363 1.00 97.00 92 TRP A O 1
ATOM 725 N N . GLY A 1 93 ? 17.688 4.585 -8.832 1.00 97.44 93 GLY A N 1
ATOM 726 C CA . GLY A 1 93 ? 18.726 4.071 -9.718 1.00 97.44 93 GLY A CA 1
ATOM 727 C C . GLY A 1 93 ? 18.309 2.802 -10.467 1.00 97.44 93 GLY A C 1
ATOM 728 O O . GLY A 1 93 ? 19.182 1.988 -10.788 1.00 97.44 93 GLY A O 1
ATOM 729 N N . ALA A 1 94 ? 17.005 2.614 -10.686 1.00 97.75 94 ALA A N 1
ATOM 730 C CA . ALA A 1 94 ? 16.424 1.554 -11.501 1.00 97.75 94 ALA A CA 1
ATOM 731 C C . ALA A 1 94 ? 16.497 1.898 -12.998 1.00 97.75 94 ALA A C 1
ATOM 733 O O . ALA A 1 94 ? 16.750 3.040 -13.388 1.00 97.75 94 ALA A O 1
ATOM 734 N N . SER A 1 95 ? 16.284 0.899 -13.852 1.00 97.06 95 SER A N 1
ATOM 735 C CA . SER A 1 95 ? 16.147 1.127 -15.291 1.00 97.06 95 SER A CA 1
ATOM 736 C C . SER A 1 95 ? 14.848 1.886 -15.617 1.00 97.06 95 SER A C 1
ATOM 738 O O . SER A 1 95 ? 13.889 1.804 -14.848 1.00 97.06 95 SER A O 1
ATOM 740 N N . PRO A 1 96 ? 14.777 2.629 -16.739 1.00 94.94 96 PRO A N 1
ATOM 741 C CA . PRO A 1 96 ? 13.575 3.381 -17.089 1.00 94.94 96 PRO A CA 1
ATOM 742 C C . PRO A 1 96 ? 12.346 2.471 -17.277 1.00 94.94 96 PRO A C 1
ATOM 744 O O . PRO A 1 96 ? 12.439 1.482 -18.013 1.00 94.94 96 PRO A O 1
ATOM 747 N N . PRO A 1 97 ? 11.193 2.797 -16.663 1.00 94.94 97 PRO A N 1
ATOM 748 C CA . PRO A 1 97 ? 9.988 1.992 -16.792 1.00 94.94 97 PRO A CA 1
ATOM 749 C C . PRO A 1 97 ? 9.374 2.120 -18.195 1.00 94.94 97 PRO A C 1
ATOM 751 O O . PRO A 1 97 ? 9.383 3.199 -18.792 1.00 94.94 97 PRO A O 1
ATOM 754 N N . PRO A 1 98 ? 8.763 1.049 -18.726 1.00 93.44 98 PRO A N 1
ATOM 755 C CA . PRO A 1 98 ? 7.914 1.138 -19.906 1.00 93.44 98 PRO A CA 1
ATOM 756 C C . PRO A 1 98 ? 6.696 2.038 -19.683 1.00 93.44 98 PRO A C 1
ATOM 758 O O . PRO A 1 98 ? 6.127 2.088 -18.588 1.00 93.44 98 PRO A O 1
ATOM 761 N N . ALA A 1 99 ? 6.244 2.666 -20.772 1.00 79.81 99 ALA A N 1
ATOM 762 C CA . ALA A 1 99 ? 5.175 3.656 -20.745 1.00 79.81 99 ALA A CA 1
ATOM 763 C C . ALA A 1 99 ? 3.869 3.145 -20.126 1.00 79.81 99 ALA A C 1
ATOM 765 O O . ALA A 1 99 ? 3.270 3.920 -19.406 1.00 79.81 99 ALA A O 1
ATOM 766 N N . ALA A 1 100 ? 3.441 1.887 -20.340 1.00 81.56 100 ALA A N 1
ATOM 767 C CA . ALA A 1 100 ? 2.249 1.304 -19.698 1.00 81.56 100 ALA A CA 1
ATOM 768 C C . ALA A 1 100 ? 2.119 -0.225 -19.854 1.00 81.56 100 ALA A C 1
ATOM 770 O O . ALA A 1 100 ? 2.834 -0.867 -20.629 1.00 81.56 100 ALA A O 1
ATOM 771 N N . GLY A 1 101 ? 1.142 -0.787 -19.132 1.00 81.62 101 GLY A N 1
ATOM 772 C CA . GLY A 1 101 ? 0.614 -2.141 -19.321 1.00 81.62 101 GLY A CA 1
ATOM 773 C C . GLY A 1 101 ? 1.545 -3.264 -18.862 1.00 81.62 101 GLY A C 1
ATOM 774 O O . GLY A 1 101 ? 2.471 -3.053 -18.084 1.00 81.62 101 GLY A O 1
ATOM 775 N N . ALA A 1 102 ? 1.331 -4.470 -19.391 1.00 87.88 102 ALA A N 1
ATOM 776 C CA . ALA A 1 102 ? 2.051 -5.683 -18.984 1.00 87.88 102 ALA A CA 1
ATOM 777 C C . ALA A 1 102 ? 3.583 -5.602 -19.150 1.00 87.88 102 ALA A C 1
ATOM 779 O O . ALA A 1 102 ? 4.326 -6.369 -18.541 1.00 87.88 102 ALA A O 1
ATOM 780 N N . ALA A 1 103 ? 4.093 -4.695 -19.991 1.00 92.62 103 ALA A N 1
ATOM 781 C CA . ALA A 1 103 ? 5.531 -4.448 -20.086 1.00 92.62 103 ALA A CA 1
ATOM 782 C C . ALA A 1 103 ? 6.089 -3.850 -18.784 1.00 92.62 103 ALA A C 1
ATOM 784 O O . ALA A 1 103 ? 7.182 -4.224 -18.367 1.00 92.62 103 ALA A O 1
ATOM 785 N N . ARG A 1 104 ? 5.323 -2.977 -18.120 1.00 94.00 104 ARG A N 1
ATOM 786 C CA . ARG A 1 104 ? 5.691 -2.368 -16.839 1.00 94.00 104 ARG A CA 1
ATOM 787 C C . ARG A 1 104 ? 5.721 -3.390 -15.713 1.00 94.00 104 ARG A C 1
ATOM 789 O O . ARG A 1 104 ? 6.675 -3.407 -14.950 1.00 94.00 104 ARG A O 1
ATOM 796 N N . GLU A 1 105 ? 4.721 -4.261 -15.635 1.00 94.25 105 GLU A N 1
ATOM 797 C CA . GLU A 1 105 ? 4.685 -5.330 -14.628 1.00 94.25 105 GLU A CA 1
ATOM 798 C C . GLU A 1 105 ? 5.902 -6.253 -14.764 1.00 94.25 105 GLU A C 1
ATOM 800 O O . GLU A 1 105 ? 6.592 -6.525 -13.784 1.00 94.25 105 GLU A O 1
ATOM 805 N N . ARG A 1 106 ? 6.238 -6.659 -15.999 1.00 95.69 106 ARG A N 1
ATOM 806 C CA . ARG A 1 106 ? 7.439 -7.467 -16.274 1.00 95.69 106 ARG A CA 1
ATOM 807 C C . ARG A 1 106 ? 8.731 -6.732 -15.941 1.00 95.69 106 ARG A C 1
ATOM 809 O O . ARG A 1 106 ? 9.640 -7.339 -15.385 1.00 95.69 106 ARG A O 1
ATOM 816 N N . TRP A 1 107 ? 8.817 -5.448 -16.286 1.00 97.00 107 TRP A N 1
ATOM 817 C CA . TRP A 1 107 ? 9.957 -4.605 -15.928 1.00 97.00 107 TRP A CA 1
ATOM 818 C C . TRP A 1 107 ? 10.141 -4.554 -14.410 1.00 97.00 107 TRP A C 1
ATOM 820 O O . TRP A 1 107 ? 11.222 -4.861 -13.920 1.00 97.00 107 TRP A O 1
ATOM 830 N N . PHE A 1 108 ? 9.078 -4.252 -13.665 1.00 97.56 108 PHE A N 1
ATOM 831 C CA . PHE A 1 108 ? 9.144 -4.126 -12.213 1.00 97.56 108 PHE A CA 1
ATOM 832 C C . PHE A 1 108 ? 9.506 -5.460 -11.545 1.00 97.56 108 PHE A C 1
ATOM 834 O O . PHE A 1 108 ? 10.337 -5.498 -10.641 1.00 97.56 108 PHE A O 1
ATOM 841 N N . ALA A 1 109 ? 8.964 -6.575 -12.043 1.00 97.38 109 ALA A N 1
ATOM 842 C CA . ALA A 1 109 ? 9.327 -7.914 -11.581 1.00 97.38 109 ALA A CA 1
ATOM 843 C C . ALA A 1 109 ? 10.798 -8.291 -11.863 1.00 97.38 109 ALA A C 1
ATOM 845 O O . ALA A 1 109 ? 11.373 -9.082 -11.117 1.00 97.38 109 ALA A O 1
ATOM 846 N N . ALA A 1 110 ? 11.419 -7.727 -12.904 1.00 97.62 110 ALA A N 1
ATOM 847 C CA . ALA A 1 110 ? 12.810 -7.999 -13.275 1.00 97.62 110 ALA A CA 1
ATOM 848 C C . ALA A 1 110 ? 13.827 -7.027 -12.644 1.00 97.62 110 ALA A C 1
ATOM 850 O O . ALA A 1 110 ? 14.987 -7.394 -12.447 1.00 97.62 110 ALA A O 1
ATOM 851 N N . ASP A 1 111 ? 13.424 -5.794 -12.328 1.00 98.12 111 ASP A N 1
ATOM 852 C CA . ASP A 1 111 ? 14.316 -4.759 -11.805 1.00 98.12 111 ASP A CA 1
ATOM 853 C C . ASP A 1 111 ? 14.342 -4.756 -10.266 1.00 98.12 111 ASP A C 1
ATOM 855 O O . ASP A 1 111 ? 13.477 -4.199 -9.586 1.00 98.12 111 ASP A O 1
ATOM 859 N N . LEU A 1 112 ? 15.384 -5.367 -9.693 1.00 97.88 112 LEU A N 1
ATOM 860 C CA . LEU A 1 112 ? 15.552 -5.466 -8.238 1.00 97.88 112 LEU A CA 1
ATOM 861 C C . LEU A 1 112 ? 15.715 -4.104 -7.549 1.00 97.88 112 LEU A C 1
ATOM 863 O O . LEU A 1 112 ? 15.387 -3.975 -6.368 1.00 97.88 112 LEU A O 1
ATOM 867 N N . ARG A 1 113 ? 16.217 -3.081 -8.255 1.00 98.44 113 ARG A N 1
ATOM 868 C CA . ARG A 1 113 ? 16.360 -1.735 -7.683 1.00 98.44 113 ARG A CA 1
ATOM 869 C C . ARG A 1 113 ? 15.012 -1.039 -7.611 1.00 98.44 113 ARG A C 1
ATOM 871 O O . ARG A 1 113 ? 14.737 -0.398 -6.599 1.00 98.44 113 ARG A O 1
ATOM 878 N N . ALA A 1 114 ? 14.162 -1.223 -8.622 1.00 97.88 114 ALA A N 1
ATOM 879 C CA . ALA A 1 114 ? 12.785 -0.742 -8.586 1.00 97.88 114 ALA A CA 1
ATOM 880 C C . ALA A 1 114 ? 12.015 -1.369 -7.413 1.00 97.88 114 ALA A C 1
ATOM 882 O O . ALA A 1 114 ? 11.394 -0.649 -6.636 1.00 97.88 114 ALA A O 1
ATOM 883 N N . GLN A 1 115 ? 12.135 -2.686 -7.212 1.00 98.38 115 GLN A N 1
ATOM 884 C CA . GLN A 1 115 ? 11.485 -3.375 -6.090 1.00 98.38 115 GLN A CA 1
ATOM 885 C C . GLN A 1 115 ? 12.006 -2.904 -4.727 1.00 98.38 115 GLN A C 1
ATOM 887 O O . GLN A 1 115 ? 11.217 -2.639 -3.822 1.00 98.38 115 GLN A O 1
ATOM 892 N N . ALA A 1 116 ? 13.325 -2.780 -4.561 1.00 98.38 116 ALA A N 1
ATOM 893 C CA . ALA A 1 116 ? 13.909 -2.305 -3.308 1.00 98.38 116 ALA A CA 1
ATOM 894 C C . ALA A 1 116 ? 13.531 -0.842 -3.012 1.00 98.38 116 ALA A C 1
ATOM 896 O O . ALA A 1 116 ? 13.255 -0.494 -1.865 1.00 98.38 116 ALA A O 1
ATOM 897 N N . GLY A 1 117 ? 13.503 0.004 -4.044 1.00 98.06 117 GLY A N 1
ATOM 898 C CA . GLY A 1 117 ? 13.064 1.393 -3.953 1.00 98.06 117 GLY A CA 1
ATOM 899 C C . GLY A 1 117 ? 11.598 1.516 -3.551 1.00 98.06 117 GLY A C 1
ATOM 900 O O . GLY A 1 117 ? 11.297 2.238 -2.605 1.00 98.06 117 GLY A O 1
ATOM 901 N N . ALA A 1 118 ? 10.720 0.742 -4.191 1.00 97.88 118 ALA A N 1
ATOM 902 C CA . ALA A 1 118 ? 9.301 0.679 -3.864 1.00 97.88 118 ALA A CA 1
ATOM 903 C C . ALA A 1 118 ? 9.057 0.251 -2.417 1.00 97.88 118 ALA A C 1
ATOM 905 O O . ALA A 1 118 ? 8.302 0.903 -1.708 1.00 97.88 118 ALA A O 1
ATOM 906 N N . ARG A 1 119 ? 9.727 -0.810 -1.946 1.00 98.44 119 ARG A N 1
ATOM 907 C CA . ARG 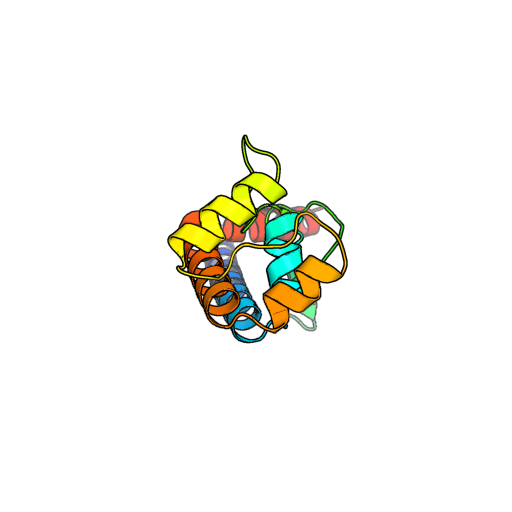A 1 119 ? 9.579 -1.255 -0.551 1.00 98.44 119 ARG A CA 1
ATOM 908 C C . ARG A 1 119 ? 10.032 -0.184 0.435 1.00 98.44 119 ARG A C 1
ATOM 910 O O . ARG A 1 119 ? 9.331 0.048 1.409 1.00 98.44 119 ARG A O 1
ATOM 917 N N . ARG A 1 120 ? 11.168 0.477 0.181 1.00 98.19 120 ARG A N 1
ATOM 918 C CA . ARG A 1 120 ? 11.639 1.581 1.032 1.00 98.19 120 ARG A CA 1
ATOM 919 C C . ARG A 1 120 ? 10.616 2.713 1.077 1.00 98.19 120 ARG A C 1
ATOM 921 O O . ARG A 1 120 ? 10.192 3.079 2.157 1.00 98.19 120 ARG A O 1
ATOM 928 N N . PHE A 1 121 ? 10.173 3.179 -0.087 1.00 97.38 121 PHE A N 1
ATOM 929 C CA . PHE A 1 121 ? 9.163 4.228 -0.183 1.00 97.38 121 PHE A CA 1
ATOM 930 C C . PHE A 1 121 ? 7.868 3.864 0.558 1.00 97.38 121 PHE A C 1
ATOM 932 O O . PHE A 1 121 ? 7.341 4.680 1.298 1.00 97.38 121 PHE A O 1
ATOM 939 N N . LEU A 1 122 ? 7.374 2.632 0.413 1.00 97.69 122 LEU A N 1
ATOM 940 C CA . LEU A 1 122 ? 6.164 2.200 1.111 1.00 97.69 122 LEU A CA 1
ATOM 941 C C . LEU A 1 122 ? 6.357 2.098 2.630 1.00 97.69 122 LEU A C 1
ATOM 943 O O . LEU A 1 122 ? 5.409 2.351 3.366 1.00 97.69 122 LEU A O 1
ATOM 947 N N . HIS A 1 123 ? 7.548 1.725 3.106 1.00 98.12 123 HIS A N 1
ATOM 948 C CA . HIS A 1 123 ? 7.855 1.766 4.538 1.00 98.12 123 HIS A CA 1
ATOM 949 C C . HIS A 1 123 ? 7.854 3.206 5.060 1.00 98.12 123 HIS A C 1
ATOM 951 O O . HIS A 1 123 ? 7.190 3.473 6.058 1.00 98.12 123 HIS A O 1
ATOM 957 N N . ASP A 1 124 ? 8.507 4.129 4.347 1.00 97.56 124 ASP A N 1
ATOM 958 C CA . ASP A 1 124 ? 8.517 5.554 4.699 1.00 97.56 124 ASP A CA 1
ATOM 959 C C . ASP A 1 124 ? 7.072 6.099 4.760 1.00 97.56 124 ASP A C 1
ATOM 961 O O . ASP A 1 124 ? 6.666 6.720 5.739 1.00 97.56 124 ASP A O 1
ATOM 965 N N . GLU A 1 125 ? 6.238 5.753 3.775 1.00 96.88 125 GLU A N 1
ATOM 966 C CA . GLU A 1 125 ? 4.818 6.123 3.737 1.00 96.88 125 GLU A CA 1
ATOM 967 C C . GLU A 1 125 ? 4.017 5.580 4.928 1.00 96.88 125 GLU A C 1
ATOM 969 O O . GLU A 1 125 ? 3.145 6.275 5.451 1.00 96.88 125 GLU A O 1
ATOM 974 N N . VAL A 1 126 ? 4.285 4.352 5.381 1.00 97.00 126 VAL A N 1
ATOM 975 C CA . VAL A 1 126 ? 3.636 3.786 6.574 1.00 97.00 126 VAL A CA 1
ATOM 976 C C . VAL A 1 126 ? 4.044 4.553 7.833 1.00 97.00 126 VAL A C 1
ATOM 978 O O . VAL A 1 126 ? 3.176 4.862 8.654 1.00 97.00 126 VAL A O 1
ATOM 981 N N . GLU A 1 127 ? 5.328 4.883 7.979 1.00 96.56 127 GLU A N 1
ATOM 982 C CA . GLU A 1 127 ? 5.853 5.630 9.128 1.00 96.56 127 GLU A CA 1
ATOM 983 C C . GLU A 1 127 ? 5.293 7.058 9.190 1.00 96.56 127 GLU A C 1
ATOM 985 O O . GLU A 1 127 ? 4.851 7.513 10.249 1.00 96.56 127 GLU A O 1
ATOM 990 N N . GLU A 1 128 ? 5.237 7.749 8.052 1.00 96.06 128 GLU A N 1
ATOM 991 C CA . GLU A 1 128 ? 4.715 9.115 7.957 1.00 96.06 128 GLU A CA 1
ATOM 992 C C . GLU A 1 128 ? 3.193 9.183 8.172 1.00 96.06 128 GLU A C 1
ATOM 994 O O . GLU A 1 128 ? 2.671 10.188 8.662 1.00 96.06 128 GLU A O 1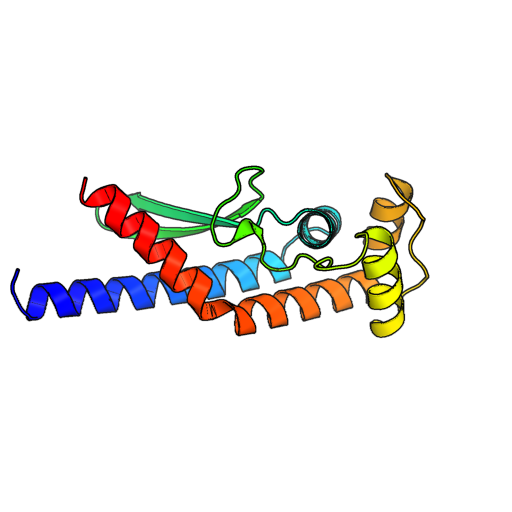
ATOM 999 N N . ASN A 1 129 ? 2.473 8.095 7.876 1.00 96.06 129 ASN A N 1
ATOM 1000 C CA . ASN A 1 129 ? 1.013 8.035 7.947 1.00 96.06 129 ASN A CA 1
ATOM 1001 C C . ASN A 1 129 ? 0.467 7.205 9.123 1.00 96.06 129 ASN A C 1
ATOM 1003 O O . ASN A 1 129 ? -0.704 6.817 9.099 1.00 96.06 129 ASN A O 1
ATOM 1007 N N . ILE A 1 130 ? 1.242 6.992 10.196 1.00 95.44 130 ILE A N 1
ATOM 1008 C CA . ILE A 1 130 ? 0.767 6.348 11.443 1.00 95.44 130 ILE A CA 1
ATOM 1009 C C . ILE A 1 130 ? -0.606 6.883 11.921 1.00 95.44 130 ILE A C 1
ATOM 1011 O O . ILE A 1 130 ? -1.471 6.065 12.255 1.00 95.44 130 ILE A O 1
ATOM 1015 N N . PRO A 1 131 ? -0.892 8.205 11.901 1.00 95.44 131 PRO A N 1
ATOM 1016 C CA . PRO A 1 131 ? -2.204 8.725 12.299 1.00 95.44 131 PRO A CA 1
ATOM 1017 C C . PRO A 1 131 ? -3.393 8.177 11.485 1.00 95.44 131 PRO A C 1
ATOM 1019 O O . PRO A 1 131 ? -4.504 8.088 12.011 1.00 95.44 131 PRO A O 1
ATOM 1022 N N . LEU A 1 132 ? -3.191 7.764 10.226 1.00 95.56 132 LEU A N 1
ATOM 1023 C CA . LEU A 1 132 ? -4.251 7.163 9.404 1.00 95.56 132 LEU A CA 1
ATOM 1024 C C . LEU A 1 132 ? -4.653 5.773 9.908 1.00 95.56 132 LEU A C 1
ATOM 1026 O O . LEU A 1 132 ? -5.822 5.399 9.823 1.00 95.56 132 LEU A O 1
ATOM 1030 N N . PHE A 1 133 ? -3.722 5.020 10.497 1.00 96.44 133 PHE A N 1
ATOM 1031 C CA . PHE A 1 133 ? -4.034 3.737 11.126 1.00 96.44 133 PHE A CA 1
ATOM 1032 C C . PHE A 1 133 ? -4.888 3.931 12.380 1.00 96.44 133 PHE A C 1
ATOM 1034 O O . PHE A 1 133 ? -5.846 3.191 12.591 1.00 96.44 133 PHE A O 1
ATOM 1041 N N . GLU A 1 134 ? -4.611 4.961 13.183 1.00 94.88 134 GLU A N 1
ATOM 1042 C CA . GLU A 1 134 ? -5.452 5.306 14.335 1.00 94.88 134 GLU A CA 1
ATOM 1043 C C . GLU A 1 134 ? -6.859 5.746 13.919 1.00 94.88 134 GLU A C 1
ATOM 1045 O O . GLU A 1 134 ? -7.838 5.382 14.577 1.00 94.88 134 GLU A O 1
ATOM 1050 N N . ALA A 1 135 ? -6.967 6.518 12.834 1.00 94.69 135 ALA A N 1
ATOM 1051 C CA . ALA A 1 135 ? -8.247 6.930 12.268 1.00 94.69 135 ALA A CA 1
ATOM 1052 C C . ALA A 1 135 ? -9.040 5.729 11.730 1.00 94.69 135 ALA A C 1
ATOM 1054 O O . ALA A 1 135 ? -10.227 5.606 12.015 1.00 94.69 135 ALA A O 1
ATOM 1055 N N . CYS A 1 136 ? -8.375 4.788 11.056 1.00 94.44 136 CYS A N 1
ATOM 1056 C CA . CYS A 1 136 ? -8.995 3.552 10.582 1.00 94.44 136 CYS A CA 1
ATOM 1057 C C . CYS A 1 136 ? -9.571 2.707 11.735 1.00 94.44 136 CYS A C 1
ATOM 1059 O O . CYS A 1 136 ? -10.697 2.218 11.650 1.00 94.44 136 CYS A O 1
ATOM 1061 N N . VAL A 1 137 ? -8.844 2.583 12.853 1.00 94.50 137 VAL A N 1
ATOM 1062 C CA . VAL A 1 137 ? -9.367 1.894 14.047 1.00 94.50 137 VAL A CA 1
ATOM 1063 C C . VAL A 1 137 ? -10.537 2.658 14.665 1.00 94.50 137 VAL A C 1
ATOM 1065 O O . VAL A 1 137 ? -11.469 2.032 15.164 1.00 94.50 137 VAL A O 1
ATOM 1068 N N . GLN A 1 138 ? -10.514 3.994 14.630 1.00 93.75 138 GLN A N 1
ATOM 1069 C CA . GLN A 1 138 ? -11.633 4.801 15.113 1.00 93.75 138 GLN A CA 1
ATOM 1070 C C . GLN A 1 138 ? -12.909 4.536 14.309 1.00 93.75 138 GLN A C 1
ATOM 1072 O O . GLN A 1 138 ? -13.933 4.258 14.919 1.00 93.75 138 GLN A O 1
ATOM 1077 N N . GLU A 1 139 ? -12.839 4.542 12.974 1.00 92.75 139 GLU A N 1
ATOM 1078 C CA . GLU A 1 139 ? -14.000 4.241 12.122 1.00 92.75 139 GLU A CA 1
ATOM 1079 C C . GLU A 1 139 ? -14.580 2.854 12.418 1.00 92.75 139 GLU A C 1
ATOM 1081 O O . GLU A 1 139 ? -15.795 2.685 12.509 1.00 92.75 139 GLU A O 1
ATOM 1086 N N . TRP A 1 140 ? -13.711 1.862 12.626 1.00 91.38 140 TRP A N 1
ATOM 1087 C CA . TRP A 1 140 ? -14.142 0.518 13.001 1.00 91.38 140 TRP A CA 1
ATOM 1088 C C . TRP A 1 140 ? -14.816 0.472 14.381 1.00 91.38 140 TRP A C 1
ATOM 1090 O O . TRP A 1 140 ? -15.826 -0.211 14.538 1.00 91.38 140 TRP A O 1
ATOM 1100 N N . LEU A 1 141 ? -14.299 1.196 15.380 1.00 90.69 141 LEU A N 1
ATOM 1101 C CA . LEU A 1 141 ? -14.938 1.300 16.699 1.00 90.69 141 LEU A CA 1
ATOM 1102 C C . LEU A 1 141 ? -16.303 1.997 16.611 1.00 90.69 141 LEU A C 1
ATOM 1104 O O . LEU A 1 141 ? -17.261 1.543 17.236 1.00 90.69 141 LEU A O 1
ATOM 1108 N N . ASP A 1 142 ? -16.403 3.062 15.816 1.00 90.12 142 ASP A N 1
ATOM 1109 C CA . ASP A 1 142 ? -17.636 3.834 15.646 1.00 90.12 142 ASP A CA 1
ATOM 1110 C C . ASP A 1 142 ? -18.727 2.997 14.956 1.00 90.12 142 ASP A C 1
ATOM 1112 O O . ASP A 1 142 ? -19.876 2.989 15.403 1.00 90.12 142 ASP A O 1
ATOM 1116 N N . ALA A 1 143 ? -18.356 2.199 13.948 1.00 86.50 143 ALA A N 1
ATOM 1117 C CA . ALA A 1 143 ? -19.260 1.275 13.257 1.00 86.50 143 ALA A CA 1
ATOM 1118 C C . ALA A 1 143 ? -19.824 0.160 14.160 1.00 86.50 143 ALA A C 1
ATOM 1120 O O . ALA A 1 143 ? -20.811 -0.478 13.807 1.00 86.50 143 ALA A O 1
ATOM 1121 N N . ARG A 1 144 ? -19.210 -0.090 15.324 1.00 76.69 144 ARG A N 1
ATOM 1122 C CA . ARG A 1 144 ? -19.692 -1.058 16.326 1.00 76.69 144 ARG A CA 1
ATOM 1123 C C . ARG A 1 144 ? -20.588 -0.442 17.394 1.00 76.69 144 ARG A C 1
ATOM 1125 O O . ARG A 1 144 ? -21.254 -1.174 18.121 1.00 76.69 144 ARG A O 1
ATOM 1132 N N . GLY A 1 145 ? -20.534 0.879 17.553 1.00 61.59 145 GLY A N 1
ATOM 1133 C CA . GLY A 1 145 ? -21.364 1.628 18.496 1.00 61.59 145 GLY A CA 1
ATOM 1134 C C . GLY A 1 145 ? -22.742 2.000 17.940 1.00 61.59 145 GLY A C 1
ATOM 1135 O O . GLY A 1 145 ? -23.507 2.659 18.643 1.00 61.59 145 GLY A O 1
ATOM 1136 N N . THR A 1 146 ? -23.028 1.611 16.693 1.00 48.44 146 THR A N 1
ATOM 1137 C CA . THR A 1 146 ? -24.325 1.751 16.012 1.00 48.44 146 THR A CA 1
ATOM 1138 C C . THR A 1 146 ? -25.075 0.428 16.020 1.00 48.44 146 THR A C 1
ATOM 1140 O O . THR A 1 146 ? -26.318 0.480 16.149 1.00 48.44 146 THR A O 1
#

Foldseek 3Di:
DDPVVVVVVVVVLLVQLVVQLVQLLVCLVPPALLRLVCCQQFFAWDWDWDADPNDTDIHIDGDPDDDLRRNQNHQDDPDHSQVSLQVLCVVLVWDGADSDDPSRSVSSNPTPSNSVSSSVSSNVSSVVVSVSSSVRSVVVVVVVVD

Sequence (146 aa):
MSDDALKRMRFDKVNIAAQLVRRADEWIRRAEPDALLRVMMAGGLSAVILEEDGHVRTGIELNECRGILSRIGMIWADLPADESLSIFALVWGASPPPAAGAARERWFAADLRAQAGARRFLHDEVEENIPLFEACVQEWLDARGT